Protein AF-A0A0C3E5T6-F1 (afdb_monomer_lite)

Sequence (115 aa):
MGVEPTETVAPVAKDFAVIFNKVVEASEKAKKSMKLQADKHQNPTPDYKVMRVTSNVVELKLPKTLRIHLVMNVSCVKPYLGPLPGQPVSWPGLVHVSEECNCHDPVTPQNPVPL

Foldseek 3Di:
DDDDDDPPPDPVVVVVVVVVVVVVVVVVVVVVVVVVVCVVPDDPDQPKDFPDDDPPDTDIDHDPPDDDDPDDDVVPDDDDPDDDVPDDDDDDPDDDDDPPPPPDDDDDDDDDDDD

Organism: NCBI:txid1036808

Radius of gyration: 38.82 Å; chains: 1; bounding box: 56×63×133 Å

pLDDT: mean 74.94, std 15.81, range [43.53, 96.75]

Secondary structure (DSSP, 8-state):
----------THHHHHHHHHHHHHHHHHHHHHHHHHHHHHT-PPPP--EEEEE-SS-EEEE--TT--------TTT----SSPPTT----PPP----------------PPPPP-

Structure (mmCIF, N/CA/C/O backbone):
data_AF-A0A0C3E5T6-F1
#
_entry.id   AF-A0A0C3E5T6-F1
#
loop_
_atom_site.group_PDB
_atom_site.id
_atom_site.type_symbol
_atom_site.label_atom_id
_atom_site.label_alt_id
_atom_site.label_comp_id
_atom_site.label_asym_id
_atom_site.label_entity_id
_atom_site.label_seq_id
_atom_site.pdbx_PDB_ins_code
_atom_site.Cartn_x
_atom_site.Cartn_y
_atom_site.Cartn_z
_atom_site.occupancy
_atom_site.B_iso_or_equiv
_atom_site.auth_seq_id
_atom_site.auth_comp_id
_atom_site.auth_asym_id
_atom_site.auth_atom_id
_atom_site.pdbx_PDB_model_num
ATOM 1 N N . MET A 1 1 ? 22.770 5.137 -68.846 1.00 44.59 1 MET A N 1
ATOM 2 C CA . MET A 1 1 ? 23.829 4.668 -67.929 1.00 44.59 1 MET A CA 1
ATOM 3 C C . MET A 1 1 ? 23.230 4.650 -66.533 1.00 44.59 1 MET A C 1
ATOM 5 O O . MET A 1 1 ? 22.999 5.720 -65.989 1.00 44.59 1 MET A O 1
ATOM 9 N N . GLY A 1 2 ? 22.830 3.475 -66.040 1.00 54.19 2 GLY A N 1
ATOM 10 C CA . GLY A 1 2 ? 22.246 3.316 -64.705 1.00 54.19 2 GLY A CA 1
ATOM 11 C C . GLY A 1 2 ? 23.354 3.072 -63.687 1.00 54.19 2 GLY A C 1
ATOM 12 O O . GLY A 1 2 ? 24.202 2.216 -63.916 1.00 54.19 2 GLY A O 1
ATOM 13 N N . VAL A 1 3 ? 23.382 3.861 -62.616 1.00 61.22 3 VAL A N 1
ATOM 14 C CA . VAL A 1 3 ? 24.239 3.611 -61.453 1.00 61.22 3 VAL A CA 1
ATOM 15 C C . VAL A 1 3 ? 23.429 2.755 -60.491 1.00 61.22 3 VAL A C 1
ATOM 17 O O . VAL A 1 3 ? 22.407 3.205 -59.979 1.00 61.22 3 VAL A O 1
ATOM 20 N N . GLU A 1 4 ? 23.874 1.518 -60.292 1.00 61.97 4 GLU A N 1
ATOM 21 C CA . GLU A 1 4 ? 23.358 0.637 -59.246 1.00 61.97 4 GLU A CA 1
ATOM 22 C C . GLU A 1 4 ? 23.708 1.214 -57.863 1.00 61.97 4 GLU A C 1
ATOM 24 O O . GLU A 1 4 ? 24.841 1.670 -57.659 1.00 61.97 4 GLU A O 1
ATOM 29 N N . PRO A 1 5 ? 22.769 1.223 -56.903 1.00 56.38 5 PRO A N 1
ATOM 30 C CA . PRO A 1 5 ? 23.029 1.720 -55.565 1.00 56.38 5 PRO A CA 1
ATOM 31 C C . PRO A 1 5 ? 23.832 0.674 -54.789 1.00 56.38 5 PRO A C 1
ATOM 33 O O . PRO A 1 5 ? 23.304 -0.322 -54.303 1.00 56.38 5 PRO A O 1
ATOM 36 N N . THR A 1 6 ? 25.135 0.904 -54.652 1.00 54.19 6 THR A N 1
ATOM 37 C CA . THR A 1 6 ? 25.976 0.107 -53.759 1.00 54.19 6 THR A CA 1
ATOM 38 C C . THR A 1 6 ? 25.569 0.388 -52.313 1.00 54.19 6 THR A C 1
ATOM 40 O O . THR A 1 6 ? 25.867 1.455 -51.768 1.00 54.19 6 THR A O 1
ATOM 43 N N . GLU A 1 7 ? 24.889 -0.571 -51.684 1.00 58.28 7 GLU A N 1
ATOM 44 C CA . GLU A 1 7 ? 24.551 -0.546 -50.261 1.00 58.28 7 GLU A CA 1
ATOM 45 C C . GLU A 1 7 ? 25.834 -0.522 -49.420 1.00 58.28 7 GLU A C 1
ATOM 47 O O . GLU A 1 7 ? 26.451 -1.539 -49.099 1.00 58.28 7 GLU A O 1
ATOM 52 N N . THR A 1 8 ? 26.269 0.685 -49.070 1.00 53.47 8 THR A N 1
ATOM 53 C CA . THR A 1 8 ? 27.379 0.902 -48.148 1.00 53.47 8 THR 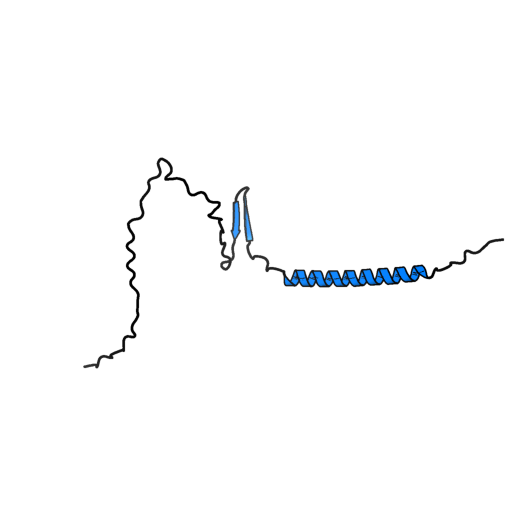A CA 1
ATOM 54 C C . THR A 1 8 ? 26.847 0.665 -46.740 1.00 53.47 8 THR A C 1
ATOM 56 O O . THR A 1 8 ? 26.336 1.576 -46.090 1.00 53.47 8 THR A O 1
ATOM 59 N N . VAL A 1 9 ? 26.934 -0.581 -46.266 1.00 61.81 9 VAL A N 1
ATOM 60 C CA . VAL A 1 9 ? 26.677 -0.926 -44.861 1.00 61.81 9 VAL A CA 1
ATOM 61 C C . VAL A 1 9 ? 27.773 -0.279 -44.016 1.00 61.81 9 VAL A C 1
ATOM 63 O O . VAL A 1 9 ? 28.854 -0.834 -43.814 1.00 61.81 9 VAL A O 1
ATOM 66 N N . ALA A 1 10 ? 27.496 0.942 -43.562 1.00 56.50 10 ALA A N 1
ATOM 67 C CA . ALA A 1 10 ? 28.394 1.716 -42.727 1.00 56.50 10 ALA A CA 1
ATOM 68 C C . ALA A 1 10 ? 28.665 0.964 -41.405 1.00 56.50 10 ALA A C 1
ATOM 70 O O . ALA A 1 10 ? 27.726 0.466 -40.774 1.00 56.50 10 ALA A O 1
ATOM 71 N N . PRO A 1 11 ? 29.925 0.901 -40.940 1.00 58.25 11 PRO A N 1
ATOM 72 C CA . PRO A 1 11 ? 30.315 0.164 -39.731 1.00 58.25 11 PRO A CA 1
ATOM 73 C C . PRO A 1 11 ? 29.554 0.613 -38.469 1.00 58.25 11 PRO A C 1
ATOM 75 O O . PRO A 1 11 ? 29.324 -0.189 -37.570 1.00 58.25 11 PRO A O 1
ATOM 78 N N . VAL A 1 12 ? 29.068 1.856 -38.462 1.00 55.25 12 VAL A N 1
ATOM 79 C CA . VAL A 1 12 ? 28.285 2.492 -37.393 1.00 55.25 12 VAL A CA 1
ATOM 80 C C . VAL A 1 12 ? 26.972 1.755 -37.073 1.00 55.25 12 VAL A C 1
ATOM 82 O O . VAL A 1 12 ? 26.540 1.734 -35.922 1.00 55.25 12 VAL A O 1
ATOM 85 N N . ALA A 1 13 ? 26.339 1.094 -38.050 1.00 59.59 13 ALA A N 1
ATOM 86 C CA . ALA A 1 13 ? 25.081 0.371 -37.821 1.00 59.59 13 ALA A CA 1
ATOM 87 C C . ALA A 1 13 ? 25.251 -0.850 -36.893 1.00 59.59 13 ALA A C 1
ATOM 89 O O . ALA A 1 13 ? 24.323 -1.224 -36.173 1.00 59.59 13 ALA A O 1
ATOM 90 N N . LYS A 1 14 ? 26.448 -1.453 -36.874 1.00 66.75 14 LYS A N 1
ATOM 91 C CA . LYS A 1 14 ? 26.760 -2.615 -36.027 1.00 66.75 14 LYS A CA 1
ATOM 92 C C . LYS A 1 14 ? 26.896 -2.224 -34.553 1.00 66.75 14 LYS A C 1
ATOM 94 O O . LYS A 1 14 ? 26.475 -2.991 -33.689 1.00 66.75 14 LYS A O 1
ATOM 99 N N . ASP A 1 15 ? 27.385 -1.017 -34.269 1.00 75.25 15 ASP A N 1
ATOM 100 C CA . ASP A 1 15 ? 27.529 -0.508 -32.900 1.00 75.25 15 ASP A CA 1
ATOM 101 C C . ASP A 1 15 ? 26.172 -0.262 -32.234 1.00 75.25 15 ASP A C 1
ATOM 103 O O . ASP A 1 15 ? 25.981 -0.603 -31.064 1.00 75.25 15 ASP A O 1
ATOM 107 N N . PHE A 1 16 ? 25.186 0.236 -32.985 1.00 82.12 16 PHE A N 1
ATOM 108 C CA . PHE A 1 16 ? 23.836 0.433 -32.458 1.00 82.12 16 PHE A CA 1
ATOM 109 C C . PHE A 1 16 ? 23.166 -0.884 -32.063 1.00 82.12 16 PHE A C 1
ATOM 111 O O . PHE A 1 16 ? 22.584 -0.962 -30.983 1.00 82.12 16 PHE A O 1
ATOM 118 N N . ALA A 1 17 ? 23.287 -1.937 -32.876 1.00 87.44 17 ALA A N 1
ATOM 119 C CA . ALA A 1 17 ? 22.720 -3.248 -32.549 1.00 87.44 17 ALA A CA 1
ATOM 120 C C . ALA A 1 17 ? 23.305 -3.820 -31.244 1.00 87.44 17 ALA A C 1
ATOM 122 O O . ALA A 1 17 ? 22.573 -4.338 -30.399 1.00 87.44 17 ALA A O 1
ATOM 123 N N . VAL A 1 18 ? 24.617 -3.663 -31.037 1.00 89.38 18 VAL A N 1
ATOM 124 C CA . VAL A 1 18 ? 25.293 -4.077 -29.797 1.00 89.38 18 VAL A CA 1
ATOM 125 C C . VAL A 1 18 ? 24.792 -3.271 -28.595 1.00 89.38 18 VAL A C 1
ATOM 127 O O . VAL A 1 18 ? 24.570 -3.841 -27.525 1.00 89.38 18 VAL A O 1
ATOM 130 N N . ILE A 1 19 ? 24.585 -1.963 -28.755 1.00 90.25 19 ILE A N 1
ATOM 131 C CA . ILE A 1 19 ? 24.050 -1.097 -27.696 1.00 90.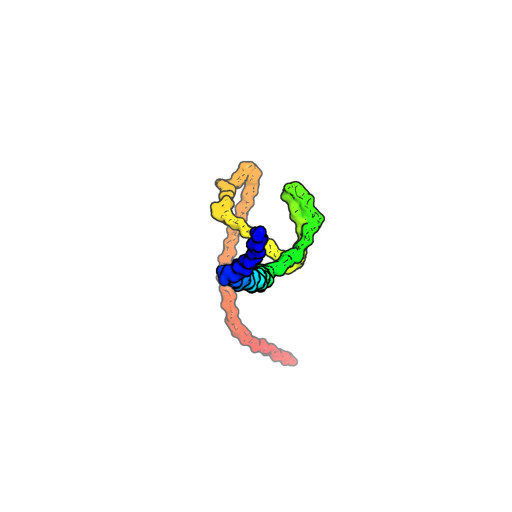25 19 ILE A CA 1
ATOM 132 C C . ILE A 1 19 ? 22.609 -1.492 -27.346 1.00 90.25 19 ILE A C 1
ATOM 134 O O . ILE A 1 19 ? 22.304 -1.672 -26.167 1.00 90.25 19 ILE A O 1
ATOM 138 N N . PHE A 1 20 ? 21.740 -1.693 -28.339 1.00 91.44 20 PHE A N 1
ATOM 139 C CA . PHE A 1 20 ? 20.352 -2.100 -28.104 1.00 91.44 20 PHE A CA 1
ATOM 140 C C . PHE A 1 20 ? 20.259 -3.449 -27.390 1.00 91.44 20 PHE A C 1
ATOM 142 O O . PHE A 1 20 ? 19.518 -3.559 -26.415 1.00 91.44 20 PHE A O 1
ATOM 149 N N . ASN A 1 21 ? 21.056 -4.441 -27.793 1.00 95.12 21 ASN A N 1
ATOM 150 C CA . ASN A 1 21 ? 21.074 -5.743 -27.121 1.00 95.12 21 ASN A CA 1
ATOM 151 C C . ASN A 1 21 ? 21.477 -5.617 -25.645 1.00 95.12 21 ASN A C 1
ATOM 153 O O . ASN A 1 21 ? 20.809 -6.175 -24.777 1.00 95.12 21 ASN A O 1
ATOM 157 N N . LYS A 1 22 ? 22.494 -4.803 -25.336 1.00 94.75 22 LYS A N 1
ATOM 158 C CA . LYS A 1 22 ? 22.897 -4.528 -23.947 1.00 94.75 22 LYS A CA 1
ATOM 159 C C . LYS A 1 22 ? 21.794 -3.842 -23.142 1.00 94.75 22 LYS A C 1
ATOM 161 O O . LYS A 1 22 ? 21.601 -4.170 -21.974 1.00 94.75 22 LYS A O 1
ATOM 166 N N . VAL A 1 23 ? 21.067 -2.901 -23.747 1.00 95.94 23 VAL A N 1
ATOM 167 C CA . VAL A 1 23 ? 19.939 -2.216 -23.094 1.00 95.94 23 VAL A CA 1
ATOM 168 C C . VAL A 1 23 ? 18.799 -3.196 -22.810 1.00 95.94 23 VAL A C 1
ATOM 170 O O . VAL A 1 23 ? 18.256 -3.190 -21.705 1.00 95.94 23 VAL A O 1
ATOM 173 N N . VAL A 1 24 ? 18.469 -4.072 -23.761 1.00 96.44 24 VAL A N 1
ATOM 174 C CA . VAL A 1 24 ? 17.442 -5.111 -23.583 1.00 96.44 24 VAL A CA 1
ATOM 175 C C . VAL A 1 24 ? 17.840 -6.083 -22.471 1.00 96.44 24 VAL A C 1
ATOM 177 O O . VAL A 1 24 ? 17.050 -6.323 -21.557 1.00 96.44 24 VAL A O 1
ATOM 180 N N . GLU A 1 25 ? 19.075 -6.585 -22.484 1.00 96.38 25 GLU A N 1
ATOM 181 C CA . GLU A 1 25 ? 19.587 -7.478 -21.439 1.00 96.38 25 GLU A CA 1
ATOM 182 C C . GLU A 1 25 ? 19.578 -6.822 -20.052 1.00 96.38 25 GLU A C 1
ATOM 184 O O . GLU A 1 25 ? 19.128 -7.427 -19.073 1.00 96.38 25 GLU A O 1
ATOM 189 N N . ALA A 1 26 ? 20.040 -5.572 -19.956 1.00 96.50 26 ALA A N 1
ATOM 190 C CA . ALA A 1 26 ? 20.033 -4.820 -18.706 1.00 96.50 26 ALA A CA 1
ATOM 191 C C . ALA A 1 26 ? 18.604 -4.587 -18.191 1.00 96.50 26 ALA A C 1
ATOM 193 O O . ALA A 1 26 ? 18.361 -4.715 -16.989 1.00 96.50 26 ALA A O 1
ATOM 194 N N . SER A 1 27 ? 17.654 -4.308 -19.086 1.00 95.19 27 SER A N 1
ATOM 195 C CA . SER A 1 27 ? 16.242 -4.107 -18.749 1.00 95.19 27 SER A CA 1
ATOM 196 C C . SER A 1 27 ? 15.588 -5.391 -18.229 1.00 95.19 27 SER A C 1
ATOM 198 O O . SER A 1 27 ? 14.968 -5.391 -17.162 1.00 95.19 27 SER A O 1
ATOM 200 N N . GLU A 1 28 ? 15.806 -6.527 -18.897 1.00 96.50 28 GLU A N 1
ATOM 201 C CA . GLU A 1 28 ? 15.301 -7.824 -18.429 1.00 96.50 28 GLU A CA 1
ATOM 202 C C . GLU A 1 28 ? 15.922 -8.230 -17.083 1.00 96.50 28 GLU A C 1
ATOM 204 O O . GLU A 1 28 ? 15.241 -8.773 -16.203 1.00 96.50 28 GLU A O 1
ATOM 209 N N . LYS A 1 29 ? 17.203 -7.913 -16.865 1.00 96.75 29 LYS A N 1
ATOM 210 C CA . LYS A 1 29 ? 17.862 -8.106 -15.566 1.00 96.75 29 LYS A CA 1
ATOM 211 C C . LYS A 1 29 ? 17.250 -7.214 -14.481 1.00 96.75 29 LYS A C 1
ATOM 213 O O . LYS A 1 29 ? 16.988 -7.700 -13.377 1.00 96.75 29 LYS A O 1
ATOM 218 N N . ALA A 1 30 ? 16.988 -5.942 -14.785 1.00 95.50 30 ALA A N 1
ATOM 219 C CA . ALA A 1 30 ? 16.364 -5.002 -13.857 1.00 95.50 30 ALA A CA 1
ATOM 220 C C . ALA A 1 30 ? 14.956 -5.465 -13.461 1.00 95.50 30 ALA A C 1
ATOM 222 O O . ALA A 1 30 ? 14.657 -5.556 -12.272 1.00 95.50 30 ALA A O 1
ATOM 223 N N . LYS A 1 31 ? 14.136 -5.880 -14.431 1.00 95.62 31 LYS A N 1
ATOM 224 C CA . LYS A 1 31 ? 12.792 -6.429 -14.202 1.00 95.62 31 LYS A CA 1
ATOM 225 C C . LYS A 1 31 ? 12.800 -7.627 -13.250 1.00 95.62 31 LYS A C 1
ATOM 227 O O . LYS A 1 31 ? 12.006 -7.673 -12.309 1.00 95.62 31 LYS A O 1
ATOM 232 N N . LYS A 1 32 ? 13.711 -8.585 -13.454 1.00 95.81 32 LYS A N 1
ATOM 233 C CA . LYS A 1 32 ? 13.863 -9.749 -12.560 1.00 95.81 32 LYS A CA 1
ATOM 234 C C . LYS A 1 32 ? 14.267 -9.333 -11.144 1.00 95.81 32 LYS A C 1
ATOM 236 O O . LYS A 1 32 ? 13.717 -9.855 -10.179 1.00 95.81 32 LYS A O 1
ATOM 241 N N . SER A 1 33 ? 15.188 -8.379 -11.022 1.00 91.94 33 SER A N 1
ATOM 242 C CA . SER A 1 33 ? 15.633 -7.850 -9.728 1.00 91.94 33 SER A CA 1
ATOM 243 C C . SER A 1 33 ? 14.511 -7.118 -8.984 1.00 91.94 33 SER A C 1
ATOM 245 O O . SER A 1 33 ? 14.289 -7.371 -7.802 1.00 91.94 33 SER A O 1
ATOM 247 N N . MET A 1 34 ? 13.756 -6.264 -9.682 1.00 94.12 34 MET A N 1
ATOM 248 C CA . MET A 1 34 ? 12.606 -5.550 -9.121 1.00 94.12 34 MET A CA 1
ATOM 249 C C . MET A 1 34 ? 11.540 -6.520 -8.620 1.00 94.12 34 MET A C 1
ATOM 251 O O . MET A 1 34 ? 11.034 -6.348 -7.515 1.00 94.12 34 MET A O 1
ATOM 255 N N . LYS A 1 35 ? 11.239 -7.571 -9.393 1.00 92.06 35 LYS A N 1
ATOM 256 C CA . LYS A 1 35 ? 10.307 -8.615 -8.961 1.00 92.06 35 LYS A CA 1
ATOM 257 C C . LYS A 1 35 ? 10.812 -9.336 -7.710 1.00 92.06 35 LYS A C 1
ATOM 259 O O . LYS A 1 35 ? 10.067 -9.462 -6.752 1.00 92.06 35 LYS A O 1
ATOM 264 N N . LEU A 1 36 ? 12.088 -9.724 -7.676 1.00 93.62 36 LEU A N 1
ATOM 265 C CA . LEU A 1 36 ? 12.685 -10.359 -6.499 1.00 93.62 36 LEU A CA 1
ATOM 266 C C . LEU A 1 36 ? 12.602 -9.462 -5.253 1.00 93.62 36 LEU A C 1
ATOM 268 O O . LEU A 1 36 ? 12.398 -9.964 -4.151 1.00 93.62 36 LEU A O 1
ATOM 272 N N . GLN A 1 37 ? 12.773 -8.147 -5.404 1.00 87.38 37 GLN A N 1
ATOM 273 C CA . GLN A 1 37 ? 12.596 -7.204 -4.299 1.00 87.38 37 GLN A CA 1
ATOM 274 C C . GLN A 1 37 ? 11.130 -7.071 -3.880 1.00 87.38 37 GLN A C 1
ATOM 276 O O . GLN A 1 37 ? 10.848 -7.095 -2.685 1.00 87.38 37 GLN A O 1
ATOM 281 N N . ALA A 1 38 ? 10.205 -6.972 -4.835 1.00 86.88 38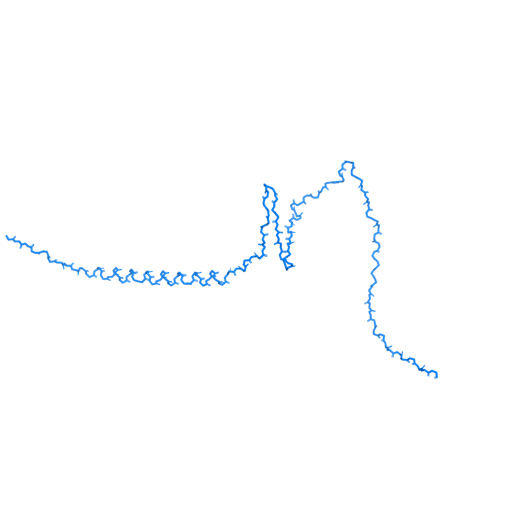 ALA A N 1
ATOM 282 C CA . ALA A 1 38 ? 8.776 -6.914 -4.545 1.00 86.88 38 ALA A CA 1
ATOM 283 C C . ALA A 1 38 ? 8.306 -8.172 -3.797 1.00 86.88 38 ALA A C 1
ATOM 285 O O . ALA A 1 38 ? 7.632 -8.051 -2.779 1.00 86.88 38 ALA A O 1
ATOM 286 N N . ASP A 1 39 ? 8.747 -9.353 -4.238 1.00 85.25 39 ASP A N 1
ATOM 287 C CA . ASP A 1 39 ? 8.424 -10.636 -3.611 1.00 85.25 39 ASP A CA 1
ATOM 288 C C . ASP A 1 39 ? 9.017 -10.726 -2.188 1.00 85.25 39 ASP A C 1
ATOM 290 O O . ASP A 1 39 ? 8.349 -11.177 -1.261 1.00 85.25 39 ASP A O 1
ATOM 294 N N . LYS A 1 40 ? 10.249 -10.233 -1.969 1.00 85.88 40 LYS A N 1
ATOM 295 C CA . LYS A 1 40 ? 10.882 -10.181 -0.631 1.00 85.88 40 LYS A CA 1
ATOM 296 C C . LYS A 1 40 ? 10.152 -9.271 0.354 1.00 85.88 40 LYS A C 1
ATOM 298 O O . LYS A 1 40 ? 10.198 -9.518 1.556 1.00 85.88 40 LYS A O 1
ATOM 303 N N . HIS A 1 41 ? 9.540 -8.203 -0.144 1.00 78.56 41 HIS A N 1
ATOM 304 C CA . HIS A 1 41 ? 8.829 -7.217 0.668 1.00 78.56 41 HIS A CA 1
ATOM 305 C C . HIS A 1 41 ? 7.308 -7.386 0.602 1.00 78.56 41 HIS A C 1
ATOM 307 O O . HIS A 1 41 ? 6.568 -6.507 1.050 1.00 78.56 41 HIS A O 1
ATOM 313 N N . GLN A 1 42 ? 6.825 -8.511 0.073 1.00 80.31 42 GLN A N 1
ATOM 314 C CA . GLN A 1 42 ? 5.407 -8.810 0.048 1.00 80.31 42 GLN A CA 1
ATOM 315 C C . GLN A 1 42 ? 4.933 -9.118 1.470 1.00 80.31 42 GLN A C 1
ATOM 317 O O . GLN A 1 42 ? 5.191 -10.186 2.023 1.00 80.31 42 GLN A O 1
ATOM 322 N N . ASN A 1 43 ? 4.215 -8.170 2.072 1.00 78.50 43 ASN A N 1
ATOM 323 C CA . ASN A 1 43 ? 3.492 -8.443 3.304 1.00 78.50 43 ASN A CA 1
ATOM 324 C C . ASN A 1 43 ? 2.356 -9.431 3.005 1.00 78.50 43 ASN A C 1
ATOM 326 O O . ASN A 1 43 ? 1.667 -9.265 1.990 1.00 78.50 43 ASN A O 1
ATOM 330 N N . PRO A 1 44 ? 2.132 -10.437 3.868 1.00 79.56 44 PRO A N 1
ATOM 331 C CA . PRO A 1 44 ? 0.995 -11.328 3.712 1.00 79.56 44 PRO A CA 1
ATOM 332 C C . PRO A 1 44 ? -0.282 -10.490 3.670 1.00 79.56 44 PRO A C 1
ATOM 334 O O . PRO A 1 44 ? -0.465 -9.578 4.482 1.00 79.56 44 PRO A O 1
ATOM 337 N N . THR A 1 45 ? -1.148 -10.774 2.695 1.00 76.81 45 THR A N 1
ATOM 338 C CA . THR A 1 45 ? -2.434 -10.088 2.581 1.00 76.81 45 THR A CA 1
ATOM 339 C C . THR A 1 45 ? -3.182 -10.245 3.904 1.00 76.81 45 THR A C 1
ATOM 341 O O . THR A 1 45 ? -3.355 -11.378 4.360 1.00 76.81 45 THR A O 1
ATOM 344 N N . PRO A 1 46 ? -3.611 -9.142 4.542 1.00 77.69 46 PRO A N 1
ATOM 345 C CA . PRO A 1 46 ? -4.393 -9.233 5.761 1.00 77.69 46 PRO A CA 1
ATOM 346 C C . PRO A 1 46 ? -5.661 -10.054 5.506 1.00 77.69 46 PRO A C 1
ATOM 348 O O . PRO A 1 46 ? -6.456 -9.723 4.629 1.00 77.69 46 PRO A O 1
ATOM 351 N N . ASP A 1 47 ? -5.847 -11.126 6.272 1.00 86.19 47 ASP A N 1
ATOM 352 C CA . ASP A 1 47 ? -6.968 -12.057 6.111 1.00 86.19 47 ASP A CA 1
ATOM 353 C C . ASP A 1 47 ? -8.232 -11.534 6.811 1.00 86.19 47 ASP A C 1
ATOM 355 O O . ASP A 1 47 ? -8.730 -12.127 7.765 1.00 86.19 47 ASP A O 1
ATOM 359 N N . TYR A 1 48 ? -8.731 -10.370 6.390 1.00 87.00 48 TYR A N 1
ATOM 360 C CA . TYR A 1 48 ? -10.038 -9.859 6.808 1.00 87.00 48 TYR A CA 1
ATOM 361 C C . TYR A 1 48 ? -11.021 -9.893 5.640 1.00 87.00 48 TYR A C 1
ATOM 363 O O . TYR A 1 48 ? -10.649 -9.743 4.476 1.00 87.00 48 TYR A O 1
ATOM 371 N N . LYS A 1 49 ? -12.311 -10.052 5.944 1.00 88.50 49 LYS A N 1
ATOM 372 C CA . LYS A 1 49 ? -13.378 -9.963 4.938 1.00 88.50 49 LYS A CA 1
ATOM 373 C C . LYS A 1 49 ? -14.235 -8.741 5.205 1.00 88.50 49 LYS A C 1
ATOM 375 O O . LYS A 1 49 ? -14.750 -8.582 6.309 1.00 88.50 49 LYS A O 1
ATOM 380 N N . VAL A 1 50 ? -14.413 -7.898 4.194 1.00 91.25 50 VAL A N 1
ATOM 381 C CA . VAL A 1 50 ? -15.391 -6.808 4.251 1.00 91.25 50 VAL A CA 1
ATOM 382 C C . VAL A 1 50 ? -16.779 -7.427 4.140 1.00 91.25 50 VAL A C 1
ATOM 384 O O . VAL A 1 50 ? -17.069 -8.121 3.169 1.00 91.25 50 VAL A O 1
ATOM 387 N N . MET A 1 51 ? -17.618 -7.227 5.152 1.00 93.25 51 MET A N 1
ATOM 388 C CA . MET A 1 51 ? -18.990 -7.738 5.155 1.00 93.25 51 MET A CA 1
ATOM 389 C C . MET A 1 51 ? -19.959 -6.716 4.576 1.00 93.25 51 MET A C 1
ATOM 391 O O . MET A 1 51 ? -20.819 -7.064 3.769 1.00 93.25 51 MET A O 1
ATOM 395 N N . ARG A 1 52 ? -19.813 -5.451 4.979 1.00 94.75 52 ARG A N 1
ATOM 396 C CA . ARG A 1 52 ? -20.714 -4.375 4.579 1.00 94.75 52 ARG A CA 1
ATOM 397 C C . ARG A 1 52 ? -19.984 -3.043 4.576 1.00 94.75 52 ARG A C 1
ATOM 399 O O . ARG A 1 52 ? -19.149 -2.781 5.436 1.00 94.75 52 ARG A O 1
ATOM 406 N N . VAL A 1 53 ? -20.334 -2.196 3.619 1.00 92.12 53 VAL A N 1
ATOM 407 C CA . VAL A 1 53 ? -19.881 -0.808 3.544 1.00 92.12 53 VAL A CA 1
ATOM 408 C C . VAL A 1 53 ? -21.125 0.065 3.496 1.00 92.12 53 VAL A C 1
ATOM 410 O O . VAL A 1 53 ? -21.966 -0.096 2.612 1.00 92.12 53 VAL A O 1
ATOM 413 N N . THR A 1 54 ? -21.267 0.956 4.466 1.00 93.50 54 THR A N 1
ATOM 414 C CA . THR A 1 54 ? -22.214 2.072 4.429 1.00 93.50 54 THR A CA 1
ATOM 415 C C . THR A 1 54 ? -21.436 3.368 4.197 1.00 93.50 54 THR A C 1
ATOM 417 O O . THR A 1 54 ? -20.206 3.368 4.188 1.00 93.50 54 THR A O 1
ATOM 420 N N . SER A 1 55 ? -22.130 4.487 3.981 1.00 88.25 55 SER A N 1
ATOM 421 C CA . SER A 1 55 ? -21.490 5.776 3.670 1.00 88.25 55 SER A CA 1
ATOM 422 C C . SER A 1 55 ? -20.468 6.234 4.719 1.00 88.25 55 SER A C 1
ATOM 424 O O . SER A 1 55 ? -19.562 6.992 4.387 1.00 88.25 55 SER A O 1
ATOM 426 N N . ASN A 1 56 ? -20.603 5.788 5.970 1.00 89.75 56 ASN A N 1
ATOM 427 C CA . ASN A 1 56 ? -19.783 6.226 7.099 1.00 89.75 56 ASN A CA 1
ATOM 428 C C . ASN A 1 56 ? -19.231 5.088 7.975 1.00 89.75 56 ASN A C 1
ATO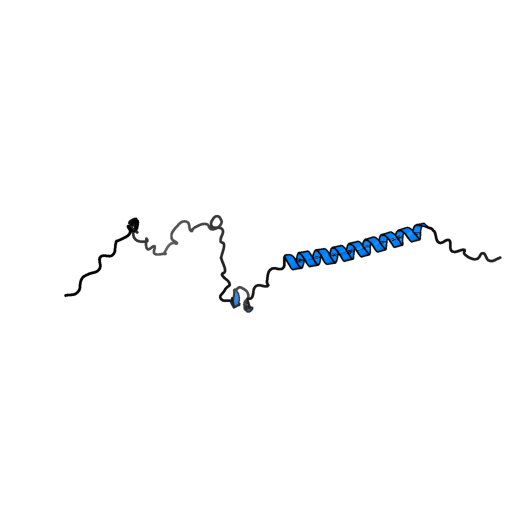M 430 O O . ASN A 1 56 ? -18.497 5.371 8.920 1.00 89.75 56 ASN A O 1
ATOM 434 N N . VAL A 1 57 ? -19.580 3.825 7.713 1.00 89.44 57 VAL A N 1
ATOM 435 C CA . VAL A 1 57 ? -19.139 2.675 8.519 1.00 89.44 57 VAL A CA 1
ATOM 436 C C . VAL A 1 57 ? -18.756 1.510 7.610 1.00 89.44 57 VAL A C 1
ATOM 438 O O . VAL A 1 57 ? -19.426 1.215 6.623 1.00 89.44 57 VAL A O 1
ATOM 441 N N . VAL A 1 58 ? -17.674 0.818 7.966 1.00 91.62 58 VAL A N 1
ATOM 442 C CA . VAL A 1 58 ? -17.247 -0.422 7.311 1.00 91.62 58 VAL A CA 1
ATOM 443 C C . VAL A 1 58 ? -17.283 -1.550 8.334 1.00 91.62 58 VAL A C 1
ATOM 445 O O . VAL A 1 58 ? -16.610 -1.490 9.361 1.00 91.62 58 VAL A O 1
ATOM 448 N N . GLU A 1 59 ? -18.062 -2.588 8.045 1.00 91.38 59 GLU A N 1
ATOM 449 C CA . GLU A 1 59 ? -18.131 -3.804 8.850 1.00 91.38 59 GLU A CA 1
ATOM 450 C C . GLU A 1 59 ? -17.121 -4.827 8.319 1.00 91.38 59 GLU A C 1
ATOM 452 O O . GLU A 1 59 ? -17.190 -5.257 7.162 1.00 91.38 59 GLU A O 1
ATOM 457 N N . LEU A 1 60 ? -16.184 -5.233 9.177 1.00 90.38 60 LEU A N 1
ATOM 458 C CA . LEU A 1 60 ? -15.131 -6.193 8.855 1.00 90.38 60 LEU A CA 1
ATOM 459 C C . LEU A 1 60 ? -15.271 -7.453 9.707 1.00 90.38 60 LEU A C 1
ATOM 461 O O . LEU A 1 60 ? -15.399 -7.385 10.929 1.00 90.38 60 LEU A O 1
ATOM 465 N N . LYS A 1 61 ? -15.148 -8.618 9.072 1.00 89.88 61 LYS A N 1
ATOM 466 C CA . LYS A 1 61 ? -14.906 -9.884 9.759 1.00 89.88 61 LYS A CA 1
ATOM 467 C C . LYS A 1 61 ? -13.405 -10.071 9.919 1.00 89.88 61 LYS A C 1
ATOM 469 O O . LYS A 1 61 ? -12.713 -10.393 8.951 1.00 89.88 61 LYS A O 1
ATOM 474 N N . LEU A 1 62 ? -12.927 -9.858 11.140 1.00 88.94 62 LEU A N 1
ATOM 475 C CA . LEU A 1 62 ? -11.522 -10.024 11.491 1.00 88.94 62 LEU A CA 1
ATOM 476 C C . LEU A 1 62 ? -11.242 -11.472 11.919 1.00 88.94 62 LEU A C 1
ATOM 478 O O . LEU A 1 62 ? -12.083 -12.099 12.575 1.00 88.94 62 LEU A O 1
ATOM 482 N N . PRO A 1 63 ? -10.070 -12.022 11.580 1.00 87.31 63 PRO A N 1
ATOM 483 C CA . PRO A 1 63 ? -9.634 -13.301 12.108 1.00 87.31 63 PRO A CA 1
ATOM 484 C C . PRO A 1 63 ? -9.274 -13.126 13.589 1.00 87.31 63 PRO A C 1
ATOM 486 O O . PRO A 1 63 ? -8.848 -12.054 14.017 1.00 87.31 63 PRO A O 1
ATOM 489 N N . LYS A 1 64 ? -9.406 -14.190 14.390 1.00 84.94 64 LYS A N 1
ATOM 490 C CA . LYS A 1 64 ? -9.161 -14.145 15.850 1.00 84.94 64 LYS A CA 1
ATOM 491 C C . LYS A 1 64 ? -7.740 -13.696 16.226 1.00 84.94 64 LYS A C 1
ATOM 493 O O . LYS A 1 64 ? -7.503 -13.286 17.356 1.00 84.94 64 LYS A O 1
ATOM 498 N N . THR A 1 65 ? -6.801 -13.813 15.293 1.00 82.69 65 THR A N 1
ATOM 499 C CA . THR A 1 65 ? -5.393 -13.443 15.452 1.00 82.69 65 THR A CA 1
ATOM 500 C C . THR A 1 65 ? -5.134 -11.949 15.257 1.00 82.69 65 THR A C 1
ATOM 502 O O . THR A 1 65 ? -4.115 -11.454 15.735 1.00 82.69 65 THR A O 1
ATOM 505 N N . LEU A 1 66 ? -6.024 -11.217 14.579 1.00 81.25 66 LEU A N 1
ATOM 506 C CA . LEU A 1 66 ? -5.807 -9.811 14.246 1.00 81.25 66 LEU A CA 1
ATOM 507 C C . LEU A 1 66 ? -6.296 -8.908 15.383 1.00 81.25 66 LEU A C 1
ATOM 509 O O . LEU A 1 66 ? -7.457 -8.959 15.786 1.00 81.25 66 LEU A O 1
ATOM 513 N N . ARG A 1 67 ? -5.399 -8.056 15.885 1.00 80.62 67 ARG A N 1
ATOM 514 C CA . ARG A 1 67 ? -5.689 -7.041 16.905 1.00 80.62 67 ARG A CA 1
ATOM 515 C C . ARG A 1 67 ? -5.514 -5.655 16.302 1.00 80.62 67 ARG A C 1
ATOM 517 O O . ARG A 1 67 ? -4.455 -5.343 15.765 1.00 80.62 67 ARG A O 1
ATOM 524 N N . ILE A 1 68 ? -6.549 -4.826 16.394 1.00 83.06 68 ILE A N 1
ATOM 525 C CA . ILE A 1 68 ? -6.478 -3.428 15.966 1.00 83.06 68 ILE A CA 1
ATOM 526 C C . ILE A 1 68 ? -5.993 -2.600 17.155 1.00 83.06 68 ILE A C 1
ATOM 528 O O . ILE A 1 68 ? -6.697 -2.472 18.154 1.00 83.06 68 ILE A O 1
ATOM 532 N N . HIS A 1 69 ? -4.799 -2.025 17.037 1.00 81.38 69 HIS A N 1
ATOM 533 C CA . HIS A 1 69 ? -4.293 -1.036 17.983 1.00 81.38 69 HIS A CA 1
ATOM 534 C C . HIS A 1 69 ? -4.611 0.362 17.450 1.00 81.38 69 HIS A C 1
ATOM 536 O O . HIS A 1 69 ? -3.951 0.853 16.537 1.00 81.38 69 HIS A O 1
ATOM 542 N N . LEU A 1 70 ? -5.643 0.997 18.007 1.00 79.62 70 LEU A N 1
ATOM 543 C CA . LEU A 1 70 ? -5.939 2.403 17.741 1.00 79.62 70 LEU A CA 1
ATOM 544 C C . LEU A 1 70 ? -4.842 3.258 18.379 1.00 79.62 70 LEU A C 1
ATOM 546 O O . LEU A 1 70 ? -4.809 3.441 19.594 1.00 79.62 70 LEU A O 1
ATOM 550 N N . VAL A 1 71 ? -3.929 3.770 17.560 1.00 79.81 71 VAL A N 1
ATOM 551 C CA . VAL A 1 71 ? -2.914 4.723 18.008 1.00 79.81 71 VAL A CA 1
ATOM 552 C C . VAL A 1 71 ? -3.497 6.122 17.852 1.00 79.81 71 VAL A C 1
ATOM 554 O O . VAL A 1 71 ? -3.540 6.668 16.752 1.00 79.81 71 VAL A O 1
ATOM 557 N N . MET A 1 72 ? -3.984 6.699 18.951 1.00 73.44 72 MET A N 1
ATOM 558 C CA . MET A 1 72 ? -4.374 8.108 18.989 1.00 73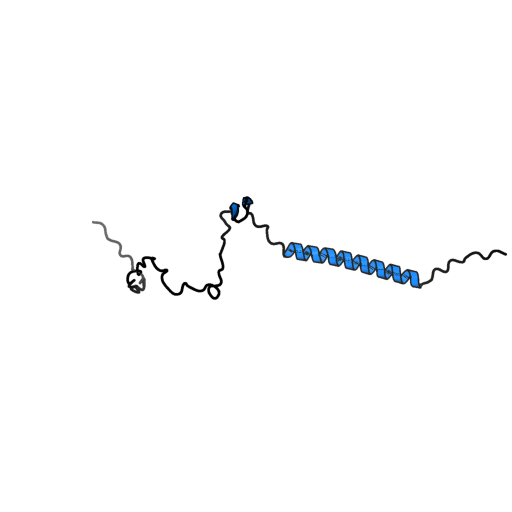.44 72 MET A CA 1
ATOM 559 C C . MET A 1 72 ? -3.208 8.947 19.501 1.00 73.44 72 MET A C 1
ATOM 561 O O . MET A 1 72 ? -2.606 8.629 20.525 1.00 73.44 72 MET A O 1
ATOM 565 N N . ASN A 1 73 ? -2.896 10.041 18.805 1.00 80.38 73 ASN A N 1
ATOM 566 C CA . ASN A 1 73 ? -1.918 10.993 19.305 1.00 80.38 73 ASN A CA 1
ATOM 567 C C . ASN A 1 73 ? -2.546 11.834 20.426 1.00 80.38 73 ASN A C 1
ATOM 569 O O . ASN A 1 73 ? -3.277 12.788 20.158 1.00 80.38 73 ASN A O 1
ATOM 573 N N . VAL A 1 74 ? -2.248 11.489 21.679 1.00 69.56 74 VAL A N 1
ATOM 574 C CA . VAL A 1 74 ? -2.758 12.195 22.865 1.00 69.56 74 VAL A CA 1
ATOM 575 C C . VAL A 1 74 ? -2.327 13.663 22.924 1.00 69.56 74 VAL A C 1
ATOM 577 O O . VAL A 1 74 ? -3.033 14.454 23.536 1.00 69.56 74 VAL A O 1
ATOM 580 N N . SER A 1 75 ? -1.246 14.070 22.240 1.00 77.38 75 SER A N 1
ATOM 581 C CA . SER A 1 75 ? -0.879 15.494 22.144 1.00 77.38 75 SER A CA 1
ATOM 582 C C . SER A 1 75 ? -1.799 16.292 21.211 1.00 77.38 75 SER A C 1
ATOM 584 O O . SER A 1 75 ? -1.888 17.513 21.329 1.00 77.38 75 SER A O 1
ATOM 586 N N . CYS A 1 76 ? -2.529 15.613 20.318 1.00 69.94 76 CYS A N 1
ATOM 587 C CA . CYS A 1 76 ? -3.559 16.209 19.463 1.00 69.94 76 CYS A CA 1
ATOM 588 C C . CYS A 1 76 ? -4.964 16.134 20.076 1.00 69.94 76 CYS A C 1
ATOM 590 O O . CYS A 1 76 ? -5.873 16.820 19.606 1.00 69.94 76 CYS A O 1
ATOM 592 N N . VAL A 1 77 ? -5.159 15.314 21.112 1.00 70.81 77 VAL A N 1
ATOM 593 C CA . VAL A 1 77 ? -6.427 15.228 21.837 1.00 70.81 77 VAL A CA 1
ATOM 594 C C . VAL A 1 77 ? -6.410 16.291 22.924 1.00 70.81 77 VAL A C 1
ATOM 596 O O . VAL A 1 77 ? -5.735 16.148 23.938 1.00 70.81 77 VAL A O 1
ATOM 599 N N . LYS A 1 78 ? -7.163 17.374 22.725 1.00 74.25 78 LYS A N 1
ATOM 600 C CA . LYS A 1 78 ? -7.427 18.311 23.818 1.00 74.25 78 LYS A CA 1
ATOM 601 C C . LYS A 1 78 ? -8.376 17.622 24.802 1.00 74.25 78 LYS A C 1
ATOM 603 O O . LYS A 1 78 ? -9.507 17.337 24.401 1.00 74.25 78 LYS A O 1
ATOM 608 N N . PRO A 1 79 ? -7.964 17.339 26.052 1.00 70.88 79 PRO A N 1
ATOM 609 C CA . PRO A 1 79 ? -8.922 16.920 27.061 1.00 70.88 79 PRO A CA 1
ATOM 610 C C . PRO A 1 79 ? -9.976 18.022 27.204 1.00 70.88 79 PRO A C 1
ATOM 612 O O . PRO A 1 79 ? -9.666 19.211 27.083 1.00 70.88 79 PRO A O 1
ATOM 615 N N . TYR A 1 80 ? -11.230 17.632 27.426 1.00 64.81 80 TYR A N 1
ATOM 616 C CA . TYR A 1 80 ? -12.277 18.595 27.744 1.00 64.81 80 TYR A CA 1
ATOM 617 C C . TYR A 1 80 ? -11.823 19.435 28.944 1.00 64.81 80 TYR A C 1
ATOM 619 O O . TYR A 1 80 ? -11.339 18.897 29.936 1.00 64.81 80 TYR A O 1
ATOM 627 N N . LEU A 1 81 ? -11.963 20.760 28.840 1.00 74.25 81 LEU A N 1
ATOM 628 C CA . LEU A 1 81 ? -11.489 21.734 29.838 1.00 74.25 81 LEU A CA 1
ATOM 629 C C . LEU A 1 81 ? -12.248 21.675 31.177 1.00 74.25 81 LEU A C 1
ATOM 631 O O . LEU A 1 81 ? -12.024 22.498 32.059 1.00 74.25 81 LEU A O 1
ATOM 635 N N . GLY A 1 82 ? -13.155 20.718 31.330 1.00 71.94 82 GLY A N 1
ATOM 636 C CA . GLY A 1 82 ? -13.939 20.497 32.527 1.00 71.94 82 GLY A CA 1
ATOM 637 C C . GLY A 1 82 ? -15.151 19.617 32.231 1.00 71.94 82 GLY A C 1
ATOM 638 O O . GLY A 1 82 ? -15.390 19.250 31.075 1.00 71.94 82 GLY A O 1
ATOM 639 N N . PRO A 1 83 ? -15.922 19.276 33.272 1.00 73.31 83 PRO A N 1
ATOM 640 C CA . PRO A 1 83 ? -17.208 18.613 33.119 1.00 73.31 83 PRO A CA 1
ATOM 641 C C . PRO A 1 83 ? -18.121 19.446 32.221 1.00 73.31 83 PRO A C 1
ATOM 643 O O . PRO A 1 83 ? -18.212 20.665 32.389 1.00 73.31 83 PRO A O 1
ATOM 646 N N . LEU A 1 84 ? -18.806 18.807 31.273 1.00 77.19 84 LEU A N 1
ATOM 647 C CA . LEU A 1 84 ? -19.819 19.507 30.492 1.00 77.19 84 LEU A CA 1
ATOM 648 C C . LEU A 1 84 ? -20.938 19.977 31.438 1.00 77.19 84 LEU A C 1
ATOM 650 O O . LEU A 1 84 ? -21.293 19.249 32.372 1.00 77.19 84 LEU A O 1
ATOM 654 N N . PRO A 1 85 ? -21.501 21.182 31.239 1.00 75.81 85 PRO A N 1
ATOM 655 C CA . PRO A 1 85 ? -22.595 21.663 32.074 1.00 75.81 85 PRO A CA 1
ATOM 656 C C . PRO A 1 85 ? -23.751 20.651 32.048 1.00 75.81 85 PRO A C 1
ATOM 658 O O . PRO A 1 85 ? -24.239 20.284 30.982 1.00 75.81 85 PRO A O 1
ATOM 661 N N . GLY A 1 86 ? -24.155 20.172 33.228 1.00 79.06 86 GLY A N 1
ATOM 662 C CA . GLY A 1 86 ? -25.185 19.136 33.389 1.00 79.06 86 GLY A CA 1
ATOM 663 C C . GLY A 1 86 ? -24.666 17.696 33.481 1.00 79.06 86 GLY A C 1
ATOM 664 O O . GLY A 1 86 ? -25.472 16.782 33.645 1.00 79.06 86 GLY A O 1
ATOM 665 N N . GLN A 1 87 ? -23.351 17.467 33.414 1.00 75.94 87 GLN A N 1
ATOM 666 C CA . GLN A 1 87 ? -22.774 16.130 33.541 1.00 75.94 87 GLN A CA 1
ATOM 667 C C . GLN A 1 87 ? -22.453 15.811 35.017 1.00 75.94 87 GLN A C 1
ATOM 669 O O . GLN A 1 87 ? -21.623 16.498 35.619 1.00 75.94 87 GLN A O 1
ATOM 674 N N . PRO A 1 88 ? -23.079 14.787 35.632 1.00 70.88 88 PRO A N 1
ATOM 675 C CA . PRO A 1 88 ? -22.743 14.381 36.991 1.00 70.88 88 PRO A CA 1
ATOM 676 C C . PRO A 1 88 ? -21.334 13.781 37.013 1.00 70.88 88 PRO A C 1
ATOM 678 O O . PRO A 1 88 ? -21.038 12.825 36.297 1.00 70.88 88 PRO A O 1
ATOM 681 N N . VAL A 1 89 ? -20.456 14.349 37.838 1.00 72.81 89 VAL A N 1
ATOM 682 C CA . VAL A 1 89 ? -19.092 13.851 38.038 1.00 72.81 89 VAL A CA 1
ATOM 683 C C . VAL A 1 89 ? -19.079 13.010 39.307 1.00 72.81 89 VAL A C 1
ATOM 685 O O . VAL A 1 89 ? -19.126 13.552 40.410 1.00 72.81 89 VAL A O 1
ATOM 688 N N . SER A 1 90 ? -19.017 11.684 39.172 1.00 75.00 90 SER A N 1
ATOM 689 C CA . SER A 1 90 ? -18.636 10.824 40.293 1.00 75.00 90 SER A CA 1
ATOM 690 C C . SER A 1 90 ? -17.119 10.877 40.420 1.00 75.00 90 SER A C 1
ATOM 692 O O . SER A 1 90 ? -16.405 10.345 39.567 1.00 75.00 90 SER A O 1
ATOM 694 N N . TRP A 1 91 ? -16.613 11.537 41.456 1.00 69.44 91 TRP A N 1
ATOM 695 C CA . TRP A 1 91 ? -15.194 11.449 41.777 1.00 69.44 91 TRP A CA 1
ATOM 696 C C . TRP A 1 91 ? -14.853 9.984 42.075 1.00 69.44 91 TRP A C 1
ATOM 698 O O . TRP A 1 91 ? -15.552 9.368 42.887 1.00 69.44 91 TRP A O 1
ATOM 708 N N . PRO A 1 92 ? -13.836 9.391 41.423 1.00 68.50 92 PRO A N 1
ATOM 709 C CA . PRO A 1 92 ? -13.361 8.081 41.836 1.00 68.50 92 PRO A CA 1
ATOM 710 C C . PRO A 1 92 ? -12.924 8.172 43.302 1.00 68.50 92 PRO A C 1
ATOM 712 O O . PRO A 1 92 ? -12.259 9.129 43.701 1.00 68.50 92 PRO A O 1
ATOM 715 N N . GLY A 1 93 ? -13.359 7.207 44.116 1.00 64.81 93 GLY A N 1
ATOM 716 C CA . GLY A 1 93 ? -12.993 7.147 45.529 1.00 64.81 93 GLY A CA 1
ATOM 717 C C . GLY A 1 93 ? -11.475 7.077 45.705 1.00 64.81 93 GLY A C 1
ATOM 718 O O . GLY A 1 93 ? -10.767 6.576 44.833 1.00 64.81 93 GLY A O 1
ATOM 719 N N . LEU A 1 94 ? -10.981 7.587 46.833 1.00 59.91 94 LEU A N 1
ATOM 720 C CA . LEU A 1 94 ? -9.569 7.529 47.205 1.00 59.91 94 LEU A CA 1
ATOM 721 C C . LEU A 1 94 ? -9.090 6.067 47.178 1.00 59.91 94 LEU A C 1
ATOM 723 O O . LEU A 1 94 ? -9.479 5.266 48.028 1.00 59.91 94 LEU A O 1
ATOM 727 N N . VAL A 1 95 ? -8.257 5.713 46.200 1.00 62.16 95 VAL A N 1
ATOM 728 C CA . VAL A 1 95 ? -7.629 4.390 46.134 1.00 62.16 95 VAL A CA 1
ATOM 729 C C . VAL A 1 95 ? -6.355 4.445 46.968 1.00 62.16 95 VAL A C 1
ATOM 731 O O . VAL A 1 95 ? -5.359 5.034 46.553 1.00 62.16 95 VAL A O 1
ATOM 734 N N . HIS A 1 96 ? -6.390 3.851 48.160 1.00 63.69 96 HIS A N 1
ATOM 735 C CA . HIS A 1 96 ? -5.183 3.592 48.939 1.00 63.69 96 HIS A CA 1
ATOM 736 C C . HIS A 1 96 ? -4.506 2.350 48.355 1.00 63.69 96 HIS A C 1
ATOM 738 O O . HIS A 1 96 ? -5.009 1.237 48.492 1.00 63.69 96 HIS A O 1
ATOM 744 N N . VAL A 1 97 ? -3.387 2.547 47.661 1.00 55.38 97 VAL A N 1
ATOM 745 C CA . VAL A 1 97 ? -2.530 1.447 47.217 1.00 55.38 97 VAL A CA 1
ATOM 746 C C . VAL A 1 97 ? -1.560 1.158 48.356 1.00 55.38 97 VAL A C 1
ATOM 748 O O . VAL A 1 97 ? -0.612 1.911 48.564 1.00 55.38 97 VAL A O 1
ATOM 751 N N . SER A 1 98 ? -1.816 0.105 49.132 1.00 61.09 98 SER A N 1
ATOM 752 C CA . SER A 1 98 ? -0.798 -0.464 50.013 1.00 61.09 98 SER A CA 1
ATOM 753 C C . SER A 1 98 ? 0.175 -1.272 49.160 1.00 61.09 98 SER A C 1
ATOM 755 O O . SER A 1 98 ? -0.219 -2.230 48.495 1.00 61.09 98 SER A O 1
ATOM 757 N N . GLU A 1 99 ? 1.440 -0.869 49.161 1.00 58.44 99 GLU A N 1
ATOM 758 C CA . GLU A 1 99 ? 2.544 -1.620 48.572 1.00 58.44 99 GLU A CA 1
ATOM 759 C C . GLU A 1 99 ? 2.838 -2.835 49.464 1.00 58.44 99 GLU A C 1
ATOM 761 O O . GLU A 1 99 ? 3.670 -2.788 50.366 1.00 58.44 99 GLU A O 1
ATOM 766 N N . GLU A 1 100 ? 2.095 -3.924 49.267 1.00 52.03 100 GLU A N 1
ATOM 767 C CA . GLU A 1 100 ? 2.450 -5.220 49.845 1.00 52.03 100 GLU A CA 1
ATOM 768 C C . GLU A 1 100 ? 3.445 -5.899 48.898 1.00 52.03 100 GLU A C 1
ATOM 770 O O . GLU A 1 100 ? 3.091 -6.610 47.955 1.00 52.03 100 GLU A O 1
ATOM 775 N N . CYS A 1 101 ? 4.727 -5.601 49.115 1.00 45.91 101 CYS A N 1
ATOM 776 C CA . CYS A 1 101 ? 5.829 -6.347 48.527 1.00 45.91 101 CYS A CA 1
ATOM 777 C C . CYS A 1 101 ? 5.748 -7.802 49.002 1.00 45.91 101 CYS A C 1
ATOM 779 O O . CYS A 1 101 ? 6.153 -8.122 50.118 1.00 45.91 101 CYS A O 1
ATOM 781 N N . ASN A 1 102 ? 5.262 -8.693 48.136 1.00 52.44 102 ASN A N 1
ATOM 782 C CA . ASN A 1 102 ? 5.406 -10.136 48.302 1.00 52.44 102 ASN A CA 1
ATOM 783 C C . ASN A 1 102 ? 6.882 -10.529 48.128 1.00 52.44 102 ASN A C 1
ATOM 785 O O . ASN A 1 102 ? 7.287 -11.056 47.089 1.00 52.44 102 ASN A O 1
ATOM 789 N N . CYS A 1 103 ? 7.698 -10.285 49.151 1.00 43.72 103 CYS A N 1
ATOM 790 C CA . CYS A 1 103 ? 8.926 -11.039 49.353 1.00 43.72 103 CYS A CA 1
ATOM 791 C C . CYS A 1 103 ? 8.512 -12.438 49.818 1.00 43.72 103 CYS A C 1
ATOM 793 O O . CYS A 1 103 ? 8.312 -12.684 51.004 1.00 43.72 103 CYS A O 1
ATOM 795 N N . HIS A 1 104 ? 8.307 -13.348 48.868 1.00 43.53 104 HIS A N 1
ATOM 796 C CA . HIS A 1 104 ? 8.183 -14.765 49.181 1.00 43.53 104 HIS A CA 1
ATOM 797 C C . HIS A 1 104 ? 9.545 -15.281 49.657 1.00 43.53 104 HIS A C 1
ATOM 799 O O . HIS A 1 104 ? 10.411 -15.614 48.847 1.00 43.53 104 HIS A O 1
ATOM 805 N N . ASP A 1 105 ? 9.720 -15.358 50.973 1.00 50.16 105 ASP A N 1
ATOM 806 C CA . ASP A 1 105 ? 10.725 -16.221 51.586 1.00 50.16 105 ASP A CA 1
ATOM 807 C C . ASP A 1 105 ? 10.373 -17.699 51.311 1.00 50.16 105 ASP A C 1
ATOM 809 O O . ASP A 1 105 ? 9.191 -18.073 51.320 1.00 50.16 105 ASP A O 1
ATOM 813 N N . PRO A 1 106 ? 11.363 -18.575 51.057 1.00 47.28 106 PRO A N 1
ATOM 814 C CA . PRO A 1 106 ? 11.105 -19.985 50.808 1.00 47.28 106 PRO A CA 1
ATOM 815 C C . PRO A 1 106 ? 10.723 -20.684 52.120 1.00 47.28 106 PRO A C 1
ATOM 817 O O . PRO A 1 106 ? 11.560 -20.934 52.984 1.00 47.28 106 PRO A O 1
ATOM 820 N N . VAL A 1 107 ? 9.440 -21.018 52.267 1.00 53.22 107 VAL A N 1
ATOM 821 C CA . VAL A 1 107 ? 8.930 -21.826 53.382 1.00 53.22 107 VAL A CA 1
ATOM 822 C C . VAL A 1 107 ? 9.366 -23.285 53.203 1.00 53.22 107 VAL A C 1
ATOM 824 O O . VAL A 1 107 ? 8.964 -23.966 52.261 1.00 53.22 107 VAL A O 1
ATOM 827 N N . THR A 1 108 ? 10.185 -23.769 54.135 1.00 54.94 108 THR A N 1
ATOM 828 C CA . THR A 1 108 ? 10.567 -25.178 54.305 1.00 54.94 108 THR A CA 1
ATOM 829 C C . THR A 1 108 ? 9.335 -26.045 54.620 1.00 54.94 108 THR A C 1
ATOM 831 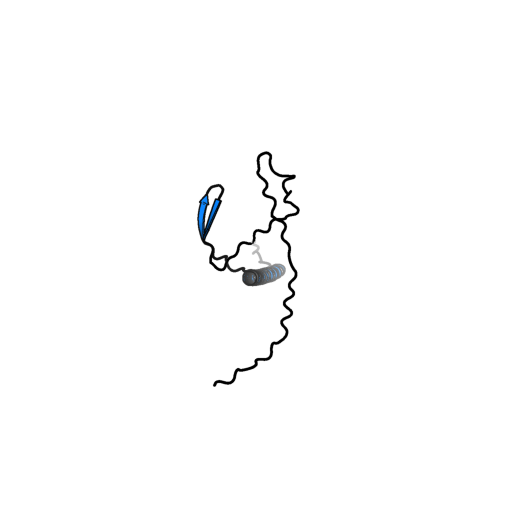O O . THR A 1 108 ? 8.578 -25.692 55.527 1.00 54.94 108 THR A O 1
ATOM 834 N N . PRO A 1 109 ? 9.120 -27.202 53.964 1.00 44.78 109 PRO A N 1
ATOM 835 C CA . PRO A 1 109 ? 7.984 -28.066 54.275 1.00 44.78 109 PRO A CA 1
ATOM 836 C C . PRO A 1 109 ? 8.279 -28.942 55.505 1.00 44.78 109 PRO A C 1
ATOM 838 O O . PRO A 1 109 ? 9.149 -29.811 55.464 1.00 44.78 109 PRO A O 1
ATOM 841 N N . GLN A 1 110 ? 7.538 -28.744 56.601 1.00 47.31 110 GLN A N 1
ATOM 842 C CA . GLN A 1 110 ? 7.415 -29.743 57.669 1.00 47.31 110 GLN A CA 1
ATOM 843 C C . GLN A 1 110 ? 6.236 -30.674 57.352 1.00 47.31 110 GLN A C 1
ATOM 845 O O . GLN A 1 110 ? 5.093 -30.232 57.263 1.00 47.31 110 GLN A O 1
ATOM 850 N N . ASN A 1 111 ? 6.522 -31.965 57.178 1.00 51.22 111 ASN A N 1
ATOM 851 C CA . ASN A 1 111 ? 5.512 -33.022 57.094 1.00 51.22 111 ASN A CA 1
ATOM 852 C C . ASN A 1 111 ? 4.979 -33.361 58.498 1.00 51.22 111 ASN A C 1
ATOM 854 O O . ASN A 1 111 ? 5.794 -33.526 59.409 1.00 51.22 111 ASN A O 1
ATOM 858 N N . PRO A 1 112 ? 3.662 -33.554 58.691 1.00 57.47 112 PRO A N 1
ATOM 859 C CA . PRO A 1 112 ? 3.137 -34.106 59.933 1.00 57.47 112 PRO A CA 1
ATOM 860 C C . PRO A 1 112 ? 3.216 -35.643 59.957 1.00 57.47 112 PRO A C 1
ATOM 862 O O . PRO A 1 112 ? 2.933 -36.325 58.972 1.00 57.47 112 PRO A O 1
ATOM 865 N N . VAL A 1 113 ? 3.597 -36.167 61.123 1.00 53.22 113 VAL A N 1
ATOM 866 C CA . VAL A 1 113 ? 3.582 -37.590 61.503 1.00 53.22 113 VAL A CA 1
ATOM 867 C C . VAL A 1 113 ? 2.129 -38.054 61.707 1.00 53.22 113 VAL A C 1
ATOM 869 O O . VAL A 1 113 ? 1.374 -37.328 62.358 1.00 53.22 113 VAL A O 1
ATOM 872 N N . PRO A 1 114 ? 1.709 -39.230 61.199 1.00 57.38 114 PRO A N 1
ATOM 873 C CA . PRO A 1 114 ? 0.406 -39.801 61.523 1.00 57.38 114 PRO A CA 1
ATOM 874 C C . PRO A 1 114 ? 0.443 -40.606 62.835 1.00 57.38 114 PRO A C 1
ATOM 876 O O . PRO A 1 114 ? 1.473 -41.176 63.189 1.00 57.38 114 PRO A O 1
ATOM 879 N N . LEU A 1 115 ? -0.705 -40.594 63.524 1.00 58.28 115 LEU A N 1
ATOM 880 C CA . LEU A 1 115 ? -1.014 -41.203 64.828 1.00 58.28 115 LEU A CA 1
ATOM 881 C C . LEU A 1 115 ? -0.739 -42.710 64.914 1.00 58.28 115 LEU A C 1
ATOM 883 O O . LEU A 1 115 ? -1.044 -43.420 63.928 1.00 58.28 115 LEU A O 1
#